Protein AF-A0A7S0BDN3-F1 (afdb_monomer_lite)

Secondary structure (DSSP, 8-state):
-HHHHHHHHHHHHHHHTT--SHHHHHHHHHHHHHHHHHHTT-SS-HHHHHHHHHHHHHHHHHHHHHHHHHHTT----SS--------S---HHHHHHHHHHHHHHHHHHHHTSHHHHHHHHHHHHHHHHHHHHHHHHHHHHHHHH--HHHHHHHHHHTTTSHHHHHHHHHHTT-PPP-

pLDDT: mean 76.54, std 13.29, range [42.75, 94.0]

Sequence (178 aa):
TVEVLEPQSHRFLDGLGRVETIDEVLRSHEGFLNACLQELLLTEREGLYRHLSKVLQTCLTFASSMHRFSHNFDPPRAAEEPPLVPSSAQSPAEGRLARVRQSTQAYLGLLSQRHYSKMISKFKVIFESQLQGFLRQIQQESTTRYDHFLSNLATRLDYNDYYSSVLANATAVAPPES

InterPro domains:
  IPR007259 Gamma-tubulin complex component protein [PTHR19302] (2-164)
  IPR040457 Gamma tubulin complex component, C-terminal [PF04130] (2-163)
  IPR042241 Gamma tubulin complex component, C-terminal domain superfamily [G3DSA:1.20.120.1900] (1-162)

Foldseek 3Di:
DCVQLVVLVVVLVVQVVPDDDPVSNVVSVVVSVVSSCVLVCNPPNVVLVVLVVQLVVLVVVVVVVVVVVVVVLPPPPDPDDDPDDDDDDDDPVRVVVVVVVVSVVVSVVSCPPPVNVVVVVVSVVSNLVSVLSSLVVLVVCCVVPVPVSSVVVSCVVCVPCPSVVVVVVVVVPDDPDD

Structure (mmCIF, N/CA/C/O backbone):
data_AF-A0A7S0BDN3-F1
#
_entry.id   AF-A0A7S0BDN3-F1
#
loop_
_atom_site.group_PDB
_atom_site.id
_atom_site.type_symbol
_atom_site.label_atom_id
_atom_site.label_alt_id
_atom_site.label_comp_id
_atom_site.label_asym_id
_atom_site.label_entity_id
_atom_site.label_seq_id
_atom_site.pdbx_PDB_ins_code
_atom_site.Cartn_x
_atom_site.Cartn_y
_atom_site.Cartn_z
_atom_site.occupancy
_atom_site.B_iso_or_equiv
_atom_site.auth_seq_id
_atom_site.auth_comp_id
_atom_site.auth_asym_id
_atom_site.auth_atom_id
_atom_site.pdbx_PDB_model_num
ATOM 1 N N . THR A 1 1 ? -10.703 -4.122 1.666 1.00 57.78 1 THR A N 1
ATOM 2 C CA . THR A 1 1 ? -12.083 -3.589 1.685 1.00 57.78 1 THR A CA 1
ATOM 3 C C . THR A 1 1 ? -13.069 -4.639 2.150 1.00 57.78 1 THR A C 1
ATOM 5 O O . THR A 1 1 ? -13.733 -4.368 3.136 1.00 57.78 1 THR A O 1
ATOM 8 N N . VAL A 1 2 ? -13.116 -5.832 1.541 1.00 62.66 2 VAL A N 1
ATOM 9 C CA . VAL A 1 2 ? -13.993 -6.943 1.984 1.00 62.66 2 VAL A CA 1
ATOM 10 C C . VAL A 1 2 ? -13.763 -7.313 3.458 1.00 62.66 2 VAL A C 1
ATOM 12 O O . VAL A 1 2 ? -14.700 -7.335 4.239 1.00 62.66 2 VAL A O 1
ATOM 15 N N . GLU A 1 3 ? -12.504 -7.443 3.880 1.00 69.69 3 GLU A N 1
ATOM 16 C CA . GLU A 1 3 ? -12.132 -7.849 5.252 1.00 69.69 3 GLU A CA 1
ATOM 17 C C . GLU A 1 3 ? -12.437 -6.835 6.361 1.00 69.69 3 GLU A C 1
ATOM 19 O O . GLU A 1 3 ? -12.276 -7.158 7.531 1.00 69.69 3 GLU A O 1
ATOM 24 N N . VAL A 1 4 ? -12.855 -5.620 6.003 1.00 70.81 4 VAL A N 1
ATOM 25 C CA . VAL A 1 4 ? -13.188 -4.556 6.964 1.00 70.81 4 VAL A CA 1
ATOM 26 C C . VAL A 1 4 ? -14.671 -4.219 6.866 1.00 70.81 4 VAL A C 1
ATOM 28 O O . VAL A 1 4 ? -15.382 -4.217 7.861 1.00 70.81 4 VAL A O 1
ATOM 31 N N . LEU A 1 5 ? -15.176 -3.991 5.653 1.00 76.25 5 LEU A N 1
ATOM 32 C CA . LEU A 1 5 ? -16.554 -3.545 5.455 1.00 76.25 5 LEU A CA 1
ATOM 33 C C . LEU A 1 5 ? -17.582 -4.634 5.770 1.00 76.25 5 LEU A C 1
ATOM 35 O O . LEU A 1 5 ? -18.615 -4.333 6.359 1.00 76.25 5 LEU A O 1
ATOM 39 N N . GLU A 1 6 ? -17.315 -5.886 5.399 1.00 82.56 6 GLU A N 1
ATOM 40 C CA . GLU A 1 6 ? -18.282 -6.976 5.569 1.00 82.56 6 GLU A CA 1
ATOM 41 C C . GLU A 1 6 ? -18.466 -7.364 7.051 1.00 82.56 6 GLU A C 1
ATOM 43 O O . GLU A 1 6 ? -19.609 -7.365 7.516 1.00 82.56 6 GLU A O 1
ATOM 48 N N . PRO A 1 7 ? -17.401 -7.549 7.864 1.00 82.12 7 PRO A N 1
ATOM 49 C CA . PRO A 1 7 ? -17.555 -7.805 9.298 1.00 82.12 7 PRO A CA 1
ATOM 50 C C . PRO A 1 7 ? -18.218 -6.650 10.055 1.00 82.12 7 PRO A C 1
ATOM 52 O O . PRO A 1 7 ? -19.053 -6.886 10.930 1.00 82.12 7 PRO A O 1
ATOM 55 N N . GLN A 1 8 ? -17.870 -5.401 9.722 1.00 82.38 8 GLN A N 1
ATOM 56 C CA . GLN A 1 8 ? -18.461 -4.230 10.373 1.00 82.38 8 GLN A CA 1
ATOM 57 C C . GLN A 1 8 ? -19.931 -4.052 9.980 1.00 82.38 8 GLN A C 1
ATOM 59 O O . GLN A 1 8 ? -20.758 -3.732 10.831 1.00 82.38 8 GLN A O 1
ATOM 64 N N . SER A 1 9 ? -20.287 -4.331 8.722 1.00 84.56 9 SER A N 1
ATOM 65 C CA . SER A 1 9 ? -21.677 -4.302 8.263 1.00 84.56 9 SER A CA 1
ATOM 66 C C . SER A 1 9 ? -22.520 -5.376 8.950 1.00 84.56 9 SER A C 1
ATOM 68 O O . SER A 1 9 ? -23.606 -5.067 9.434 1.00 84.56 9 SER A O 1
ATOM 70 N N . HIS A 1 10 ? -22.009 -6.605 9.075 1.00 87.44 10 HIS A N 1
ATOM 71 C CA . HIS A 1 10 ? -22.690 -7.670 9.814 1.00 87.44 10 HIS A CA 1
ATOM 72 C C . HIS A 1 10 ? -22.902 -7.295 11.287 1.00 87.44 10 HIS A C 1
ATOM 74 O O . HIS A 1 10 ? -24.010 -7.427 11.798 1.00 87.44 10 HIS A O 1
ATOM 80 N N . ARG A 1 11 ? -21.873 -6.757 11.958 1.00 86.38 11 ARG A N 1
ATOM 81 C CA . ARG A 1 11 ? -21.983 -6.269 13.344 1.00 86.38 11 ARG A CA 1
ATOM 82 C C . ARG A 1 11 ? -23.018 -5.159 13.500 1.00 86.38 11 ARG A C 1
ATOM 84 O O . ARG A 1 11 ? -23.757 -5.155 14.481 1.00 86.38 11 ARG A O 1
ATOM 91 N N . PHE A 1 12 ? -23.071 -4.232 12.549 1.00 90.06 12 PHE A N 1
ATOM 92 C CA . PHE A 1 12 ? -24.057 -3.158 12.540 1.00 90.06 12 PHE A CA 1
ATOM 93 C C . PHE A 1 12 ? -25.482 -3.698 12.370 1.00 90.06 12 PHE A C 1
ATOM 95 O O . PHE A 1 12 ? -26.359 -3.325 13.142 1.00 90.06 12 PHE A O 1
ATOM 102 N N . LEU A 1 13 ? -25.708 -4.615 11.422 1.00 88.50 13 LEU A N 1
ATOM 103 C CA . LEU A 1 13 ? -27.024 -5.215 11.171 1.00 88.50 13 LEU A CA 1
ATOM 104 C C . LEU A 1 13 ? -27.524 -6.053 12.359 1.00 88.50 13 LEU A C 1
ATOM 106 O O . LEU A 1 13 ? -28.678 -5.909 12.763 1.00 88.50 13 LEU A O 1
ATOM 110 N N . ASP A 1 14 ? -26.651 -6.859 12.970 1.00 89.00 14 ASP A N 1
ATOM 111 C CA . ASP A 1 14 ? -26.959 -7.603 14.201 1.00 89.00 14 ASP A CA 1
ATOM 112 C C . ASP A 1 14 ? -27.243 -6.669 15.384 1.00 89.00 14 ASP A C 1
ATOM 114 O O . ASP A 1 14 ? -28.078 -6.967 16.243 1.00 89.00 14 ASP A O 1
ATOM 118 N N . GLY A 1 15 ? -26.529 -5.543 15.448 1.00 84.75 15 GLY A N 1
ATOM 119 C CA . GLY A 1 15 ? -26.763 -4.483 16.419 1.00 84.75 15 GLY A CA 1
ATOM 120 C C . GLY A 1 15 ? -28.141 -3.863 16.234 1.00 84.75 15 GLY A C 1
ATOM 121 O O . GLY A 1 15 ? -28.885 -3.770 17.206 1.00 84.75 15 GLY A O 1
ATOM 122 N N . LEU A 1 16 ? -28.502 -3.533 14.987 1.00 88.06 16 LEU A N 1
ATOM 123 C CA . LEU A 1 16 ? -29.768 -2.904 14.607 1.00 88.06 16 LEU A CA 1
ATOM 124 C C . LEU A 1 16 ? -30.994 -3.738 14.998 1.00 88.06 16 LEU A C 1
ATOM 126 O O . LEU A 1 16 ? -32.020 -3.181 15.374 1.00 88.06 16 LEU A O 1
ATOM 130 N N . GLY A 1 17 ? -30.880 -5.068 14.943 1.00 85.94 17 GLY A N 1
ATOM 131 C CA . GLY A 1 17 ? -31.961 -5.984 15.317 1.00 85.94 17 GLY A CA 1
ATOM 132 C C . GLY A 1 17 ? -32.343 -5.958 16.803 1.00 85.94 17 GLY A C 1
ATOM 133 O O . GLY A 1 17 ? -33.359 -6.542 17.170 1.00 85.94 17 GLY A O 1
ATOM 134 N N . ARG A 1 18 ? -31.545 -5.308 17.661 1.00 86.00 18 ARG A N 1
ATOM 135 C CA . ARG A 1 18 ? -31.752 -5.229 19.120 1.00 86.00 18 ARG A CA 1
ATOM 136 C C . ARG A 1 18 ? -32.124 -3.833 19.619 1.00 86.00 18 ARG A C 1
ATOM 138 O O . ARG A 1 18 ? -32.218 -3.633 20.824 1.00 86.00 18 ARG A O 1
ATOM 145 N N . VAL A 1 19 ? -32.257 -2.870 18.715 1.00 91.81 19 VAL A N 1
ATOM 146 C CA . VAL A 1 19 ? -32.389 -1.456 19.061 1.00 91.81 19 VAL A CA 1
ATOM 147 C C . VAL A 1 19 ? -33.853 -1.074 19.219 1.00 91.81 19 VAL A C 1
ATOM 149 O O . VAL A 1 19 ? -34.666 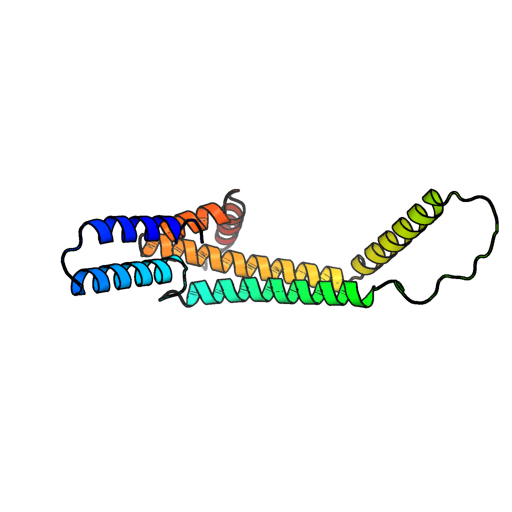-1.412 18.361 1.00 91.81 19 VAL A O 1
ATOM 152 N N . GLU A 1 20 ? -34.190 -0.336 20.276 1.00 89.69 20 GLU A N 1
ATOM 153 C CA . GLU A 1 20 ? -35.580 0.041 20.570 1.00 89.69 20 GLU A CA 1
ATOM 154 C C . GLU A 1 20 ? -35.855 1.530 20.314 1.00 89.69 20 GLU A C 1
ATOM 156 O O . GLU A 1 20 ? -37.010 1.936 20.172 1.00 89.69 20 GLU A O 1
ATOM 161 N N . THR A 1 21 ? -34.805 2.357 20.206 1.00 93.00 21 THR A N 1
ATOM 162 C CA . THR A 1 21 ? -34.933 3.814 20.041 1.00 93.00 21 THR A CA 1
ATOM 163 C C . THR A 1 21 ? -34.122 4.377 18.872 1.00 93.00 21 THR A C 1
ATOM 165 O O . THR A 1 21 ? -33.082 3.849 18.480 1.00 93.00 21 THR A O 1
ATOM 168 N N . ILE A 1 22 ? -34.571 5.512 18.326 1.00 90.19 22 ILE A N 1
ATOM 169 C CA . ILE A 1 22 ? -33.877 6.212 17.229 1.00 90.19 22 ILE A CA 1
ATOM 170 C C . ILE A 1 22 ? -32.478 6.674 17.660 1.00 90.19 22 ILE A C 1
ATOM 172 O O . ILE A 1 22 ? -31.532 6.566 16.882 1.00 90.19 22 ILE A O 1
ATOM 176 N N . ASP A 1 23 ? -32.316 7.138 18.901 1.00 91.75 23 ASP A N 1
ATOM 177 C CA . ASP A 1 23 ? -31.016 7.596 19.400 1.00 91.75 23 ASP A CA 1
ATOM 178 C C . ASP A 1 23 ? -29.984 6.463 19.447 1.00 91.75 23 ASP A C 1
ATOM 180 O O . ASP A 1 23 ? -28.803 6.669 19.172 1.00 91.75 23 ASP A O 1
ATOM 184 N N . GLU A 1 24 ? -30.411 5.246 19.775 1.00 89.69 24 GLU A N 1
ATOM 185 C CA . GLU A 1 24 ? -29.542 4.073 19.733 1.00 89.69 24 GLU A CA 1
ATOM 186 C C . GLU A 1 24 ? -29.193 3.660 18.297 1.00 89.69 24 GLU A C 1
ATOM 188 O O . GLU A 1 24 ? -28.057 3.254 18.049 1.00 89.69 24 GLU A O 1
ATOM 193 N N . VAL A 1 25 ? -30.118 3.816 17.340 1.00 90.50 25 VAL A N 1
ATOM 194 C CA . VAL A 1 25 ? -29.835 3.586 15.911 1.00 90.50 25 VAL A CA 1
ATOM 195 C C . VAL A 1 25 ? -28.760 4.557 15.430 1.00 90.50 25 VAL A C 1
ATOM 197 O O . VAL A 1 25 ? -27.792 4.138 14.795 1.00 90.50 25 VAL A O 1
ATOM 200 N N . LEU A 1 26 ? -28.888 5.841 15.779 1.00 91.31 26 LEU A N 1
ATOM 201 C CA . LEU A 1 26 ? -27.901 6.866 15.435 1.00 91.31 26 LEU A CA 1
ATOM 202 C C . LEU A 1 26 ? -26.529 6.554 16.045 1.00 91.31 26 LEU A C 1
ATOM 204 O O . LEU A 1 26 ? -25.529 6.610 15.331 1.00 91.31 26 LEU A O 1
ATOM 208 N N . ARG A 1 27 ? -26.478 6.130 17.317 1.00 90.19 27 ARG A N 1
ATOM 209 C CA . ARG A 1 27 ? -25.227 5.700 17.970 1.00 90.19 27 ARG A CA 1
ATOM 210 C C . ARG A 1 27 ? -24.602 4.475 17.305 1.00 90.19 27 ARG A C 1
ATOM 212 O O . ARG A 1 27 ? -23.389 4.430 17.119 1.00 90.19 27 ARG A O 1
ATOM 219 N N . SER A 1 28 ? -25.411 3.480 16.943 1.00 88.38 28 SER A N 1
ATOM 220 C CA . SER A 1 28 ? -24.932 2.271 16.264 1.00 88.38 28 SER A CA 1
ATOM 221 C C . SER A 1 28 ? -24.346 2.601 14.888 1.00 88.38 28 SER A C 1
ATOM 223 O O . SER A 1 28 ? -23.275 2.112 14.525 1.00 88.38 28 SER A O 1
ATOM 225 N N . HIS A 1 29 ? -25.003 3.499 14.153 1.00 90.62 29 HIS A N 1
ATOM 226 C CA . HIS A 1 29 ? -24.546 3.970 12.852 1.00 90.62 29 HIS A CA 1
ATOM 227 C C . HIS A 1 29 ? -23.253 4.795 12.950 1.00 90.62 29 HIS A C 1
ATOM 229 O O . HIS A 1 29 ? -22.324 4.578 12.173 1.00 90.62 29 HIS A O 1
ATOM 235 N N . GLU A 1 30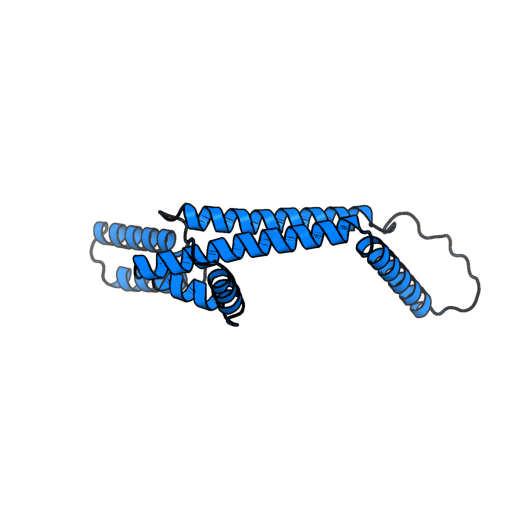 ? -23.155 5.702 13.924 1.00 90.19 30 GLU A N 1
ATOM 236 C CA . GLU A 1 30 ? -21.933 6.468 14.190 1.00 90.19 30 GLU A CA 1
ATOM 237 C C . GLU A 1 30 ? -20.757 5.545 14.545 1.00 90.19 30 GLU A C 1
ATOM 239 O O . GLU A 1 30 ? -19.668 5.683 13.983 1.00 90.19 30 GLU A O 1
ATOM 244 N N . GLY A 1 31 ? -20.993 4.539 15.395 1.00 87.44 31 GLY A N 1
ATOM 245 C CA . GLY A 1 31 ? -19.994 3.528 15.742 1.00 87.44 31 GLY A CA 1
ATOM 246 C C . GLY A 1 31 ? -19.516 2.715 14.536 1.00 87.44 31 GLY A C 1
ATOM 247 O O . GLY A 1 31 ? -18.311 2.525 14.365 1.00 87.44 31 GLY A O 1
ATOM 248 N N . PHE A 1 32 ? -20.435 2.287 13.665 1.00 87.94 32 PHE A N 1
ATOM 249 C CA . PHE A 1 32 ? -20.108 1.585 12.421 1.00 87.94 32 PHE A CA 1
ATOM 250 C C . PHE A 1 32 ? -19.223 2.429 11.495 1.00 87.94 32 PHE A C 1
ATOM 252 O O . PHE A 1 32 ? -18.192 1.949 11.015 1.00 87.94 32 PHE A O 1
ATOM 259 N N . LEU A 1 33 ? -19.600 3.689 11.260 1.00 87.31 33 LEU A N 1
ATOM 260 C CA . LEU A 1 33 ? -18.831 4.589 10.402 1.00 87.31 33 LEU A CA 1
ATOM 261 C C . LEU A 1 33 ? -17.443 4.865 10.981 1.00 87.31 33 LEU A C 1
ATOM 263 O O . LEU A 1 33 ? -16.460 4.800 10.243 1.00 87.31 33 LEU A O 1
ATOM 267 N N . ASN A 1 34 ? -17.346 5.117 12.288 1.00 84.12 34 ASN A N 1
ATOM 268 C CA . ASN A 1 34 ? -16.064 5.360 12.941 1.00 84.12 34 ASN A CA 1
ATOM 269 C C . ASN A 1 34 ? -15.141 4.134 12.847 1.00 84.12 34 ASN A C 1
ATOM 271 O O . ASN A 1 34 ? -13.977 4.271 12.472 1.00 84.12 34 ASN A O 1
ATOM 275 N N . ALA A 1 35 ? -15.670 2.929 13.088 1.00 82.12 35 ALA A N 1
ATOM 276 C CA . ALA A 1 35 ? -14.915 1.684 12.943 1.00 82.12 35 ALA A CA 1
ATOM 277 C C . ALA A 1 35 ? -14.431 1.470 11.499 1.00 82.12 35 ALA A C 1
ATOM 279 O O . ALA A 1 35 ? -13.258 1.175 11.274 1.00 82.12 35 ALA A O 1
ATOM 280 N N . CYS A 1 36 ? -15.298 1.693 10.504 1.00 81.50 36 CYS A N 1
ATOM 281 C CA . CYS A 1 36 ? -14.916 1.585 9.096 1.00 81.50 36 CYS A CA 1
ATOM 282 C C . CYS A 1 36 ? -13.811 2.576 8.722 1.00 81.50 36 CYS A C 1
ATOM 284 O O . CYS A 1 36 ? -12.865 2.213 8.027 1.00 81.50 36 CYS A O 1
ATOM 286 N N . LEU A 1 37 ? -13.913 3.827 9.170 1.00 78.81 37 LEU A N 1
ATOM 287 C CA . LEU A 1 37 ? -12.925 4.855 8.859 1.00 78.81 37 LEU A CA 1
ATOM 288 C C . LEU A 1 37 ? -11.568 4.571 9.532 1.00 78.81 37 LEU A C 1
ATOM 290 O O . LEU A 1 37 ? -10.524 4.716 8.888 1.00 78.81 37 LEU A O 1
ATOM 294 N N . GLN A 1 38 ? -11.573 4.086 10.778 1.00 77.06 38 GLN A N 1
ATOM 295 C CA . GLN A 1 38 ? -10.358 3.690 11.495 1.00 77.06 38 GLN A CA 1
ATOM 296 C C . GLN A 1 38 ? -9.672 2.468 10.859 1.00 77.06 38 GLN A C 1
ATOM 298 O O . GLN A 1 38 ? -8.459 2.495 10.628 1.00 77.06 38 GLN A O 1
ATOM 303 N N . GLU A 1 39 ? -10.428 1.416 10.537 1.00 75.62 39 GLU A N 1
ATOM 304 C CA . GLU A 1 39 ? -9.895 0.155 9.996 1.00 75.62 39 GLU A CA 1
ATOM 305 C C . GLU A 1 39 ? -9.522 0.244 8.502 1.00 75.62 39 GLU A C 1
ATOM 307 O O . GLU A 1 39 ? -8.677 -0.515 8.025 1.00 75.62 39 GLU A O 1
ATOM 312 N N . LEU A 1 40 ? -10.076 1.207 7.753 1.00 73.50 40 LEU A N 1
ATOM 313 C CA . LEU A 1 40 ? -9.656 1.521 6.377 1.00 73.50 40 LEU A CA 1
ATOM 314 C C . LEU A 1 40 ? -8.423 2.435 6.299 1.00 73.50 40 LEU A C 1
ATOM 316 O O . LEU A 1 40 ? -8.039 2.829 5.197 1.00 73.50 40 LEU A O 1
ATOM 320 N N . LEU A 1 41 ? -7.782 2.749 7.433 1.00 68.88 41 LEU A N 1
ATOM 321 C CA . LEU A 1 41 ? -6.633 3.662 7.524 1.00 68.88 41 LEU A CA 1
ATOM 322 C C . LEU A 1 41 ? -6.963 5.119 7.140 1.00 68.88 41 LEU A C 1
ATOM 324 O O . LEU A 1 41 ? -6.062 5.872 6.767 1.00 68.88 41 LEU A O 1
ATOM 328 N N . LEU A 1 42 ? -8.237 5.524 7.204 1.00 65.06 42 LEU A N 1
ATOM 329 C CA . LEU A 1 42 ? -8.702 6.842 6.748 1.00 65.06 42 LEU A CA 1
ATOM 330 C C . LEU A 1 42 ? -8.744 7.900 7.863 1.00 65.06 42 LEU A C 1
ATOM 332 O O . LEU A 1 42 ? -8.903 9.081 7.560 1.00 65.06 42 LEU A O 1
ATOM 336 N N . THR A 1 43 ? -8.576 7.519 9.132 1.00 63.03 43 THR A N 1
ATOM 337 C CA . THR A 1 43 ? -8.600 8.448 10.282 1.00 63.03 43 THR A CA 1
ATOM 338 C C . THR A 1 43 ? -7.433 8.200 11.231 1.00 63.03 43 THR A C 1
ATOM 340 O O . THR A 1 43 ? -6.998 7.064 11.401 1.00 63.03 43 THR A O 1
ATOM 343 N N . GLU A 1 44 ? -6.912 9.274 11.837 1.00 63.00 44 GLU A N 1
ATOM 344 C CA . GLU A 1 44 ? -5.893 9.271 12.911 1.00 63.00 44 GLU A CA 1
ATOM 345 C C . GLU A 1 44 ? -4.538 8.607 12.587 1.00 63.00 44 GLU A C 1
ATOM 347 O O . GLU A 1 44 ? -3.677 8.480 13.460 1.00 63.00 44 GLU A O 1
ATOM 352 N N . ARG A 1 45 ? -4.311 8.216 11.327 1.00 71.69 45 ARG A N 1
ATOM 353 C CA . ARG A 1 45 ? -3.099 7.519 10.862 1.00 71.69 45 ARG A CA 1
ATOM 354 C C . ARG A 1 45 ? -2.471 8.213 9.660 1.00 71.69 45 ARG A C 1
ATOM 356 O O . ARG A 1 45 ? -2.125 7.590 8.655 1.00 71.69 45 ARG A O 1
ATOM 363 N N . GLU A 1 46 ? -2.302 9.530 9.771 1.00 73.44 46 GLU A N 1
ATOM 364 C CA . GLU A 1 46 ? -1.731 10.368 8.709 1.00 73.44 46 GLU A CA 1
ATOM 365 C C . GLU A 1 46 ? -0.378 9.849 8.210 1.00 73.44 46 GLU A C 1
ATOM 367 O O . GLU A 1 46 ? -0.070 9.953 7.024 1.00 73.44 46 GLU A O 1
ATOM 372 N N . GLY A 1 47 ? 0.432 9.269 9.101 1.00 78.50 47 GLY A N 1
ATOM 373 C CA . GLY A 1 47 ? 1.719 8.690 8.735 1.00 78.50 47 GLY A CA 1
ATOM 374 C C . GLY A 1 47 ? 1.583 7.478 7.805 1.00 78.50 47 GLY A C 1
ATOM 375 O O . GLY A 1 47 ? 2.246 7.448 6.767 1.00 78.50 47 GLY A O 1
ATOM 376 N N . LEU A 1 48 ? 0.692 6.527 8.113 1.00 79.88 48 LEU A N 1
ATOM 377 C CA . LEU A 1 48 ? 0.449 5.358 7.261 1.00 79.88 48 LEU A CA 1
ATOM 378 C C . LEU A 1 48 ? -0.149 5.766 5.919 1.00 79.88 48 LEU A C 1
ATOM 380 O O . LEU A 1 48 ? 0.341 5.336 4.874 1.00 79.88 48 LEU A O 1
ATOM 384 N N . TYR A 1 49 ? -1.145 6.653 5.936 1.00 81.50 49 TYR A N 1
ATOM 385 C CA . TYR A 1 49 ? -1.747 7.167 4.710 1.00 81.50 49 TYR A CA 1
ATOM 386 C C . TYR A 1 49 ? -0.720 7.903 3.838 1.00 81.50 49 TYR A C 1
ATOM 388 O O . TYR A 1 49 ? -0.671 7.709 2.623 1.00 81.50 49 TYR A O 1
ATOM 396 N N . ARG A 1 50 ? 0.172 8.700 4.442 1.00 83.50 50 ARG A N 1
ATOM 397 C CA . ARG A 1 50 ? 1.251 9.397 3.727 1.00 83.50 50 ARG A CA 1
ATOM 398 C C . ARG A 1 50 ? 2.225 8.420 3.066 1.00 83.50 50 ARG A C 1
ATOM 400 O O . ARG A 1 50 ? 2.631 8.663 1.931 1.00 83.50 50 ARG A O 1
ATOM 407 N N . HIS A 1 51 ? 2.605 7.332 3.735 1.00 84.12 51 HIS A N 1
ATOM 408 C CA . HIS A 1 51 ? 3.454 6.299 3.132 1.00 84.12 51 HIS A CA 1
ATOM 409 C C . HIS A 1 51 ? 2.737 5.565 1.996 1.00 84.12 51 HIS A C 1
ATOM 411 O O . HIS A 1 51 ? 3.293 5.457 0.903 1.00 84.12 51 HIS A O 1
ATOM 417 N N . LEU A 1 52 ? 1.483 5.155 2.207 1.00 85.81 52 LEU A N 1
ATOM 418 C CA . LEU A 1 52 ? 0.658 4.534 1.171 1.00 85.81 52 LEU A CA 1
ATOM 419 C C . LEU A 1 52 ? 0.517 5.446 -0.059 1.00 85.81 52 LEU A C 1
ATOM 421 O O . LEU A 1 52 ? 0.728 5.005 -1.186 1.00 85.81 52 LEU A O 1
ATOM 425 N N . SER A 1 53 ? 0.249 6.736 0.148 1.00 88.69 53 SER A N 1
ATOM 426 C CA . SER A 1 53 ? 0.151 7.727 -0.926 1.00 88.69 53 SER A CA 1
ATOM 427 C C . SER A 1 53 ? 1.455 7.843 -1.721 1.00 88.69 53 SER A C 1
ATOM 429 O O . SER A 1 53 ? 1.419 7.847 -2.950 1.00 88.69 53 SER A O 1
ATOM 431 N N . LYS A 1 54 ? 2.622 7.849 -1.060 1.00 89.75 54 LYS A N 1
ATOM 432 C CA . LYS A 1 54 ? 3.928 7.855 -1.746 1.00 89.75 54 LYS A CA 1
ATOM 433 C C . LYS A 1 54 ? 4.164 6.590 -2.572 1.00 89.75 54 LYS A C 1
ATOM 435 O O . LYS A 1 54 ? 4.696 6.685 -3.681 1.00 89.75 54 LYS A O 1
ATOM 440 N N . VAL A 1 55 ? 3.766 5.421 -2.065 1.00 89.81 55 VAL A N 1
ATOM 441 C CA . VAL A 1 55 ? 3.841 4.152 -2.809 1.00 89.81 55 VAL A CA 1
ATOM 442 C C . VAL A 1 55 ? 2.959 4.226 -4.057 1.00 89.81 55 VAL A C 1
ATOM 444 O O . VAL A 1 55 ? 3.455 4.029 -5.167 1.00 89.81 55 VAL A O 1
ATOM 447 N N . LEU A 1 56 ? 1.690 4.615 -3.904 1.00 91.44 56 LEU A N 1
ATOM 448 C CA . LEU A 1 56 ? 0.743 4.757 -5.016 1.00 91.44 56 LEU A CA 1
ATOM 449 C C . LEU A 1 56 ? 1.209 5.795 -6.044 1.00 91.44 56 LEU A C 1
ATOM 451 O O . LEU A 1 56 ? 1.161 5.539 -7.247 1.00 91.44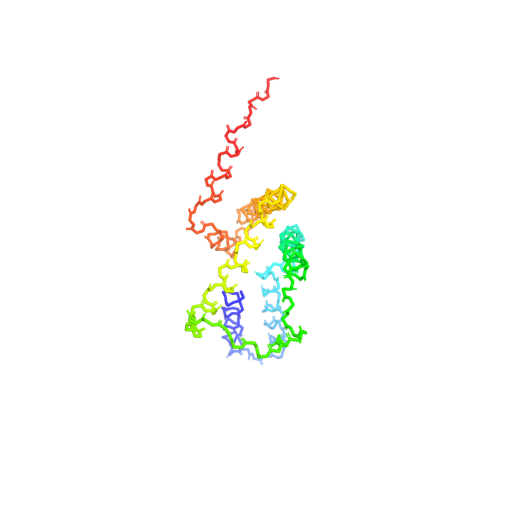 56 LEU A O 1
ATOM 455 N N . GLN A 1 57 ? 1.733 6.934 -5.590 1.00 93.62 57 GLN A N 1
ATOM 456 C CA . GLN A 1 57 ? 2.287 7.965 -6.464 1.00 93.62 57 GLN A CA 1
ATOM 457 C C . GLN A 1 57 ? 3.497 7.444 -7.248 1.00 93.62 57 GLN A C 1
ATOM 459 O O . GLN A 1 57 ? 3.647 7.748 -8.433 1.00 93.62 57 GLN A O 1
ATOM 464 N N . THR A 1 58 ? 4.350 6.633 -6.617 1.00 92.44 58 THR A N 1
ATOM 465 C CA . THR A 1 58 ? 5.490 5.985 -7.281 1.00 92.44 58 THR A CA 1
ATOM 466 C C . THR A 1 58 ? 5.005 5.028 -8.371 1.00 92.44 58 THR A C 1
ATOM 468 O O . THR A 1 58 ? 5.495 5.106 -9.498 1.00 92.44 58 THR A O 1
ATOM 471 N N . CYS A 1 59 ? 3.993 4.201 -8.085 1.00 94.00 59 CYS A N 1
ATOM 472 C CA . CYS A 1 59 ? 3.360 3.321 -9.070 1.00 94.00 59 CYS A CA 1
ATOM 473 C C . CYS A 1 59 ? 2.748 4.107 -10.238 1.00 94.00 59 CYS A C 1
ATOM 475 O O . CYS A 1 59 ? 2.989 3.769 -11.395 1.00 94.00 59 CYS A O 1
ATOM 477 N N . LEU A 1 60 ? 2.010 5.184 -9.958 1.00 94.00 60 LEU A N 1
ATOM 478 C CA . LEU A 1 60 ? 1.373 6.011 -10.985 1.00 94.00 60 LEU A CA 1
ATOM 479 C C . LEU A 1 60 ? 2.402 6.708 -11.883 1.00 94.00 60 LEU A C 1
ATOM 481 O O . LEU A 1 60 ? 2.261 6.740 -13.108 1.00 94.00 60 LEU A O 1
ATOM 485 N N . THR A 1 61 ? 3.462 7.245 -11.282 1.00 92.06 61 THR A N 1
ATOM 486 C CA . THR A 1 61 ? 4.541 7.921 -12.014 1.00 92.06 61 THR A CA 1
ATOM 487 C C . THR A 1 61 ? 5.316 6.922 -12.874 1.00 92.06 61 THR A C 1
ATOM 489 O O . THR A 1 61 ? 5.645 7.216 -14.027 1.00 92.06 61 THR A O 1
ATOM 492 N N . PHE A 1 62 ? 5.563 5.717 -12.352 1.00 92.19 62 PHE A N 1
ATOM 493 C CA . PHE A 1 62 ? 6.154 4.618 -13.111 1.00 92.19 62 PHE A CA 1
ATOM 494 C C . PHE A 1 62 ? 5.267 4.210 -14.295 1.00 92.19 62 PHE A C 1
ATOM 496 O O . PHE A 1 62 ? 5.738 4.196 -15.431 1.00 92.19 62 PHE A O 1
ATOM 503 N N . ALA A 1 63 ? 3.974 3.969 -14.060 1.00 91.19 63 ALA A N 1
ATOM 504 C CA . ALA A 1 63 ? 3.018 3.597 -15.100 1.00 91.19 63 ALA A CA 1
ATOM 505 C C . ALA A 1 63 ? 2.922 4.669 -16.193 1.00 91.19 63 ALA A C 1
ATOM 507 O O . ALA A 1 63 ? 2.978 4.350 -17.376 1.00 91.19 63 ALA A O 1
ATOM 508 N N . SER A 1 64 ? 2.886 5.948 -15.814 1.00 89.38 64 SER A N 1
ATOM 509 C CA . SER A 1 64 ? 2.887 7.072 -16.758 1.00 89.38 64 SER A CA 1
ATOM 510 C C . SER A 1 64 ? 4.173 7.127 -17.590 1.00 89.38 64 SER A C 1
ATOM 512 O O . SER A 1 64 ? 4.133 7.377 -18.795 1.00 89.38 64 SER A O 1
ATOM 514 N N . SER A 1 65 ? 5.325 6.857 -16.969 1.00 86.81 65 SER A N 1
ATOM 515 C CA . SER A 1 65 ? 6.618 6.796 -17.664 1.00 86.81 65 SER A CA 1
ATOM 516 C C . SER A 1 65 ? 6.663 5.638 -18.665 1.00 86.81 65 SER A C 1
ATOM 518 O O . SER A 1 65 ? 7.169 5.802 -19.775 1.00 86.81 65 SER A O 1
ATOM 520 N N . MET A 1 66 ? 6.079 4.491 -18.311 1.00 85.06 66 MET A N 1
ATOM 521 C CA . MET A 1 66 ? 5.952 3.329 -19.195 1.00 85.06 66 MET A CA 1
ATOM 522 C C . MET A 1 66 ? 4.905 3.524 -20.294 1.00 85.06 66 MET A C 1
ATOM 524 O O . MET A 1 66 ? 5.110 3.083 -21.422 1.00 85.06 66 MET A O 1
ATOM 528 N N . HIS A 1 67 ? 3.827 4.255 -20.022 1.00 83.31 67 HIS A N 1
ATOM 529 C CA . HIS A 1 67 ? 2.846 4.615 -21.038 1.00 83.31 67 HIS A CA 1
ATOM 530 C C . HIS A 1 67 ? 3.446 5.569 -22.074 1.00 83.31 67 HIS A C 1
ATOM 532 O O . HIS A 1 67 ? 3.293 5.348 -23.268 1.00 83.31 67 HIS A O 1
ATOM 538 N N . ARG A 1 68 ? 4.200 6.593 -21.648 1.00 80.25 68 ARG A N 1
ATOM 539 C CA . ARG A 1 68 ? 4.934 7.483 -22.570 1.00 80.25 68 ARG A CA 1
ATOM 540 C C . ARG A 1 68 ? 5.962 6.720 -23.402 1.00 80.25 68 ARG A C 1
ATOM 542 O O . ARG A 1 68 ? 6.089 6.983 -24.590 1.00 80.25 68 ARG A O 1
ATOM 549 N N . PHE A 1 69 ? 6.653 5.759 -22.795 1.00 76.12 69 PHE A N 1
ATOM 550 C CA . PHE A 1 69 ? 7.537 4.841 -23.511 1.00 76.12 69 PHE A CA 1
ATOM 551 C C . PHE A 1 69 ? 6.788 4.053 -24.594 1.00 76.12 69 PHE A C 1
ATOM 553 O O . PHE A 1 69 ? 7.238 4.011 -25.735 1.00 76.12 69 PHE A O 1
ATOM 560 N N . SER A 1 70 ? 5.623 3.490 -24.259 1.00 73.06 70 SER A N 1
ATOM 561 C CA . SER A 1 70 ? 4.801 2.724 -25.201 1.00 73.06 70 SER A CA 1
ATOM 562 C C . SER A 1 70 ? 4.161 3.594 -26.290 1.00 73.06 70 SER A C 1
ATOM 564 O O . SER A 1 70 ? 4.061 3.154 -27.427 1.00 73.06 70 SER A O 1
ATOM 566 N N . HIS A 1 71 ? 3.744 4.820 -25.965 1.00 68.62 71 HIS A N 1
ATOM 567 C CA . HIS A 1 71 ? 3.117 5.760 -26.900 1.00 68.62 71 HIS A CA 1
ATOM 568 C C . HIS A 1 71 ? 4.131 6.359 -27.881 1.00 68.62 71 HIS A C 1
ATOM 570 O O . HIS A 1 71 ? 3.846 6.496 -29.064 1.00 68.62 71 HIS A O 1
ATOM 576 N N . ASN A 1 72 ? 5.352 6.662 -27.428 1.00 64.75 72 ASN A N 1
ATOM 577 C CA . ASN A 1 72 ? 6.456 7.038 -28.321 1.00 64.75 72 ASN A CA 1
ATOM 578 C C . ASN A 1 72 ? 6.865 5.898 -29.271 1.00 64.75 72 ASN A C 1
ATOM 580 O O . ASN A 1 72 ? 7.662 6.114 -30.181 1.00 64.75 72 ASN A O 1
ATOM 584 N N . PHE A 1 73 ? 6.364 4.690 -29.019 1.00 63.53 73 PHE A N 1
ATOM 585 C CA . PHE A 1 73 ? 6.606 3.506 -29.816 1.00 63.53 73 PHE A CA 1
ATOM 586 C C . PHE A 1 73 ? 5.402 3.114 -30.668 1.00 63.53 73 PHE A C 1
ATOM 588 O O . PHE A 1 73 ? 5.532 2.086 -31.310 1.00 63.53 73 PHE A O 1
ATOM 595 N N . ASP A 1 74 ? 4.284 3.864 -30.711 1.00 55.34 74 ASP A N 1
ATOM 596 C CA . ASP A 1 74 ? 3.120 3.472 -31.521 1.00 55.34 74 ASP A CA 1
ATOM 597 C C . ASP A 1 74 ? 3.590 3.188 -32.963 1.00 55.34 74 ASP A C 1
ATOM 599 O O . ASP A 1 74 ? 3.899 4.119 -33.716 1.00 55.34 74 ASP A O 1
ATOM 603 N N . PRO A 1 75 ? 3.793 1.906 -33.333 1.00 52.31 75 PRO A N 1
ATOM 604 C CA . PRO A 1 75 ? 4.288 1.581 -34.653 1.00 52.31 75 PRO A CA 1
ATOM 605 C C . PRO A 1 75 ? 3.112 1.915 -35.545 1.00 52.31 75 PRO A C 1
ATOM 607 O O . PRO A 1 75 ? 2.033 1.451 -35.192 1.00 52.31 75 PRO A O 1
ATOM 610 N N . PRO A 1 76 ? 3.266 2.687 -36.635 1.00 46.16 76 PRO A N 1
ATOM 611 C CA . PRO A 1 76 ? 2.153 3.250 -37.397 1.00 46.16 76 PRO A CA 1
ATOM 612 C C . PRO A 1 76 ? 1.040 2.211 -37.569 1.00 46.16 76 PRO A C 1
ATOM 614 O O . PRO A 1 76 ? 1.109 1.309 -38.401 1.00 46.16 76 PRO A O 1
ATOM 617 N N . ARG A 1 77 ? 0.043 2.288 -36.686 1.00 53.91 77 ARG A N 1
ATOM 618 C CA . ARG A 1 77 ? -1.038 1.314 -36.536 1.00 53.91 77 ARG A CA 1
ATOM 619 C C . ARG A 1 77 ? -2.332 2.026 -36.884 1.00 53.91 77 ARG A C 1
ATOM 621 O O . ARG A 1 77 ? -3.286 1.964 -36.129 1.00 53.91 77 ARG A O 1
ATOM 628 N N . ALA A 1 78 ? -2.340 2.737 -38.013 1.00 48.50 78 ALA A N 1
ATOM 629 C CA . ALA A 1 78 ? -3.563 3.251 -38.644 1.00 48.50 78 ALA A CA 1
ATOM 630 C C . ALA A 1 78 ? -3.331 4.044 -39.941 1.00 48.50 78 ALA A C 1
ATOM 632 O O . ALA A 1 78 ? -4.307 4.310 -40.633 1.00 48.50 78 ALA A O 1
ATOM 633 N N . ALA A 1 79 ? -2.106 4.453 -40.286 1.00 47.97 79 ALA A N 1
ATOM 634 C CA . ALA A 1 79 ? -1.869 5.215 -41.511 1.00 47.97 79 ALA A CA 1
ATOM 635 C C . ALA A 1 79 ? -1.267 4.317 -42.601 1.00 47.97 79 ALA A C 1
ATOM 637 O O . ALA A 1 79 ? -0.091 3.969 -42.547 1.00 47.97 79 ALA A O 1
ATOM 638 N N . GLU A 1 80 ? -2.132 3.984 -43.559 1.00 45.00 80 GLU A N 1
ATOM 639 C CA . GLU A 1 80 ? -1.875 3.407 -44.883 1.00 45.00 80 GLU A CA 1
ATOM 640 C C . GLU A 1 80 ? -1.579 1.899 -44.948 1.00 45.00 80 GLU A C 1
ATOM 642 O O . GLU A 1 80 ? -0.489 1.404 -44.661 1.00 45.00 80 GLU A O 1
ATOM 647 N N . GLU A 1 81 ? -2.586 1.153 -45.422 1.00 44.38 81 GLU A N 1
ATOM 648 C CA . GLU A 1 81 ? -2.350 -0.059 -46.204 1.00 44.38 81 GLU A CA 1
ATOM 649 C C . GLU A 1 81 ? -1.265 0.235 -47.256 1.00 44.38 81 GLU A C 1
ATOM 651 O O . GLU A 1 81 ? -1.460 1.122 -48.091 1.00 44.38 81 GLU A O 1
ATOM 656 N N . PRO A 1 82 ? -0.130 -0.487 -47.275 1.00 47.09 82 PRO A N 1
ATOM 657 C CA . PRO A 1 82 ? 0.737 -0.461 -48.440 1.00 47.09 82 PRO A CA 1
ATOM 658 C C . PRO A 1 82 ? -0.085 -0.988 -49.623 1.00 47.09 82 PRO A C 1
ATOM 660 O O . PR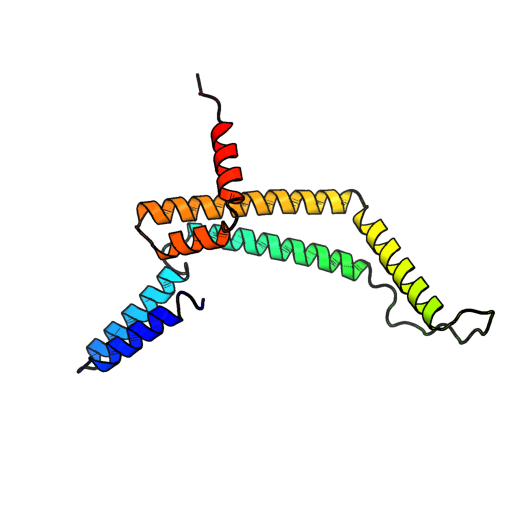O A 1 82 ? -0.785 -1.994 -49.449 1.00 47.09 82 PRO A O 1
ATOM 663 N N . PRO A 1 83 ? -0.018 -0.359 -50.810 1.00 44.44 83 PRO A N 1
ATOM 664 C CA . PRO A 1 83 ? -0.745 -0.842 -51.973 1.00 44.44 83 PRO A CA 1
ATOM 665 C C . PRO A 1 83 ? -0.389 -2.310 -52.199 1.00 44.44 83 PRO A C 1
ATOM 667 O O . PRO A 1 83 ? 0.766 -2.701 -52.044 1.00 44.44 83 PRO A O 1
ATOM 670 N N . LEU A 1 84 ? -1.402 -3.115 -52.516 1.00 49.06 84 LEU A N 1
ATOM 671 C CA . LEU A 1 84 ? -1.316 -4.536 -52.844 1.00 49.06 84 LEU A CA 1
ATOM 672 C C . LEU A 1 84 ? -0.186 -4.785 -53.860 1.00 49.06 84 LEU A C 1
ATOM 674 O O . LEU A 1 84 ? -0.420 -4.725 -55.064 1.00 49.06 84 LEU A O 1
ATOM 678 N N . VAL A 1 85 ? 1.041 -5.054 -53.405 1.00 54.47 85 VAL A N 1
ATOM 679 C CA . VAL A 1 85 ? 2.125 -5.512 -54.282 1.00 54.47 85 VAL A CA 1
ATOM 680 C C . VAL A 1 85 ? 2.180 -7.035 -54.182 1.00 54.47 85 VAL A C 1
ATOM 682 O O . VAL A 1 85 ? 2.574 -7.563 -53.139 1.00 54.47 85 VAL A O 1
ATOM 685 N N . PRO A 1 86 ? 1.773 -7.774 -55.227 1.00 52.97 86 PRO A N 1
ATOM 686 C CA . PRO A 1 86 ? 1.910 -9.216 -55.244 1.00 52.97 86 PRO A CA 1
ATOM 687 C C . PRO A 1 86 ? 3.355 -9.550 -55.619 1.00 52.97 86 PRO A C 1
ATOM 689 O O . PRO A 1 86 ? 3.737 -9.431 -56.780 1.00 52.97 86 PRO A O 1
ATOM 692 N N . SER A 1 87 ? 4.183 -9.972 -54.660 1.00 51.19 87 SER A N 1
ATOM 693 C CA . SER A 1 87 ? 5.428 -10.661 -55.011 1.00 51.19 87 SER A CA 1
ATOM 694 C C . SER A 1 87 ? 5.861 -11.694 -53.971 1.00 51.19 87 SER A C 1
ATOM 696 O O . SER A 1 87 ? 6.060 -11.393 -52.798 1.00 51.19 87 SER A O 1
ATOM 698 N N . SER A 1 88 ? 6.009 -12.917 -54.486 1.00 52.41 88 SER A N 1
ATOM 699 C CA . SER A 1 88 ? 6.729 -14.085 -53.968 1.00 52.41 88 SER A CA 1
ATOM 700 C C . SER A 1 88 ? 6.394 -14.608 -52.559 1.00 52.41 88 SER A C 1
ATOM 702 O O . SER A 1 88 ? 6.930 -14.155 -51.555 1.00 52.41 88 SER A O 1
ATOM 704 N N . ALA A 1 89 ? 5.608 -15.691 -52.544 1.00 52.62 89 ALA A N 1
ATOM 705 C CA . ALA A 1 89 ? 5.793 -16.867 -51.683 1.00 52.62 89 ALA A CA 1
ATOM 706 C C . ALA A 1 89 ? 5.940 -16.645 -50.162 1.00 52.62 89 ALA A C 1
ATOM 708 O O . ALA A 1 89 ? 6.868 -17.169 -49.550 1.00 52.62 89 ALA A O 1
ATOM 709 N N . GLN A 1 90 ? 5.001 -15.937 -49.533 1.00 59.19 90 GLN A N 1
ATOM 710 C CA . GLN A 1 90 ? 4.850 -15.967 -48.073 1.00 59.19 90 GLN A CA 1
ATOM 711 C C . GLN A 1 90 ? 3.384 -16.186 -47.720 1.00 59.19 90 GLN A C 1
ATOM 713 O O . GLN A 1 90 ? 2.502 -15.485 -48.220 1.00 59.19 90 GLN A O 1
ATOM 718 N N . SER A 1 91 ? 3.102 -17.177 -46.872 1.00 73.44 91 SER A N 1
ATOM 719 C CA . SER A 1 91 ? 1.741 -17.368 -46.377 1.00 73.44 91 SER A CA 1
ATOM 720 C C . SER A 1 91 ? 1.328 -16.150 -45.533 1.00 73.44 91 SER A C 1
ATOM 722 O O . SER A 1 91 ? 2.166 -15.554 -44.846 1.00 73.44 91 SER A O 1
ATOM 724 N N . PRO A 1 92 ? 0.032 -15.790 -45.485 1.00 72.06 92 PRO A N 1
ATOM 725 C CA . PRO A 1 92 ? -0.451 -14.711 -44.621 1.00 72.06 92 PRO A CA 1
ATOM 726 C C . PRO A 1 92 ? -0.040 -14.878 -43.145 1.00 72.06 92 PRO A C 1
ATOM 728 O O . PRO A 1 92 ? 0.105 -13.898 -42.414 1.00 72.06 92 PRO A O 1
ATOM 731 N N . ALA A 1 93 ? 0.178 -16.117 -42.689 1.00 75.31 93 ALA A N 1
ATOM 732 C CA . ALA A 1 93 ? 0.645 -16.414 -41.340 1.00 75.31 93 ALA A CA 1
ATOM 733 C C . ALA A 1 93 ? 2.116 -16.022 -41.111 1.00 75.31 93 ALA A C 1
ATOM 735 O O . ALA A 1 93 ? 2.438 -15.491 -40.047 1.00 75.31 93 ALA A O 1
ATOM 736 N N . GLU A 1 94 ? 2.985 -16.219 -42.103 1.00 76.31 94 GLU A N 1
ATOM 737 C CA . GLU A 1 94 ? 4.409 -15.861 -42.034 1.00 76.31 94 GLU A CA 1
ATOM 738 C C . GLU A 1 94 ? 4.602 -14.343 -42.006 1.00 76.31 94 GLU A C 1
ATOM 740 O O . GLU A 1 94 ? 5.362 -13.840 -41.176 1.00 76.31 94 GLU A O 1
ATOM 745 N N . GLY A 1 95 ? 3.831 -13.599 -42.808 1.00 73.75 95 GLY A N 1
ATOM 746 C CA . GLY A 1 95 ? 3.833 -12.133 -42.778 1.00 73.75 95 GLY A CA 1
ATOM 747 C C . GLY A 1 95 ? 3.397 -11.562 -41.421 1.00 73.75 95 GLY A C 1
ATOM 748 O O . GLY A 1 95 ? 4.000 -10.613 -40.913 1.00 73.75 95 GLY A O 1
ATOM 749 N N . ARG A 1 96 ? 2.395 -12.175 -40.768 1.00 74.88 96 ARG A N 1
ATOM 750 C CA . ARG A 1 96 ? 1.989 -11.801 -39.398 1.00 74.88 96 ARG A CA 1
ATOM 751 C C . ARG A 1 96 ? 3.083 -12.104 -38.374 1.00 74.88 96 ARG A C 1
ATOM 753 O O . ARG A 1 96 ? 3.365 -11.256 -37.531 1.00 74.88 96 ARG A O 1
ATOM 760 N N . LEU A 1 97 ? 3.711 -13.280 -38.446 1.00 78.81 97 LEU A N 1
ATOM 761 C CA . LEU A 1 97 ? 4.769 -13.681 -37.515 1.00 78.81 97 LEU A CA 1
ATOM 762 C C . LEU A 1 97 ? 6.013 -12.789 -37.646 1.00 78.81 97 LEU A C 1
ATOM 764 O O . LEU A 1 97 ? 6.591 -12.397 -36.633 1.00 78.81 97 LEU A O 1
ATOM 768 N N . ALA A 1 98 ? 6.396 -12.424 -38.873 1.00 76.50 98 ALA A N 1
ATOM 769 C CA . ALA A 1 98 ? 7.498 -11.503 -39.139 1.00 76.50 98 ALA A CA 1
ATOM 770 C C . ALA A 1 98 ? 7.232 -10.106 -38.550 1.00 76.50 98 ALA A C 1
ATOM 772 O O . ALA A 1 98 ? 8.101 -9.555 -37.875 1.00 76.50 98 ALA A O 1
ATOM 773 N N . ARG A 1 99 ? 6.008 -9.576 -38.706 1.00 72.88 99 ARG A N 1
ATOM 774 C CA . ARG A 1 99 ? 5.596 -8.293 -38.104 1.00 72.88 99 ARG A CA 1
ATOM 775 C C . ARG A 1 99 ? 5.618 -8.324 -36.575 1.00 72.88 99 ARG A C 1
ATOM 777 O O . ARG A 1 99 ? 6.124 -7.389 -35.959 1.00 72.88 99 ARG A O 1
ATOM 784 N N . VAL A 1 100 ? 5.109 -9.395 -35.958 1.00 77.38 100 VAL A N 1
ATOM 785 C CA . VAL A 1 100 ? 5.161 -9.566 -34.494 1.00 77.38 100 VAL A CA 1
ATOM 786 C C . VAL A 1 100 ? 6.611 -9.605 -34.018 1.00 77.38 100 VAL A C 1
ATOM 788 O O . VAL A 1 100 ? 6.967 -8.852 -33.119 1.00 77.38 100 VAL A O 1
ATOM 791 N N . ARG A 1 101 ? 7.473 -10.402 -34.664 1.00 78.25 101 ARG A N 1
ATOM 792 C CA . ARG A 1 101 ? 8.903 -10.480 -34.323 1.00 78.25 101 ARG A CA 1
ATOM 793 C C . ARG A 1 101 ? 9.602 -9.129 -34.442 1.00 78.25 101 ARG A C 1
ATOM 795 O O . ARG A 1 101 ? 10.319 -8.751 -33.522 1.00 78.25 101 ARG A O 1
ATOM 802 N N . GLN A 1 102 ? 9.369 -8.393 -35.528 1.00 77.31 102 GLN A N 1
ATOM 803 C CA . GLN A 1 102 ? 9.960 -7.071 -35.738 1.00 77.31 102 GLN A CA 1
ATOM 804 C C . GLN A 1 102 ? 9.502 -6.069 -34.667 1.00 77.31 102 GLN A C 1
ATOM 806 O O . GLN A 1 102 ? 10.325 -5.346 -34.107 1.00 77.31 102 GLN A O 1
ATOM 811 N N . SER A 1 103 ? 8.209 -6.074 -34.328 1.00 74.19 103 SER A N 1
ATOM 812 C CA . SER A 1 103 ? 7.649 -5.242 -33.257 1.00 74.19 103 SER A CA 1
ATOM 813 C C . SER A 1 103 ? 8.243 -5.594 -31.886 1.00 74.19 103 SER A C 1
ATOM 815 O O . SER A 1 103 ? 8.698 -4.705 -31.167 1.00 74.19 103 SER A O 1
ATOM 817 N N . THR A 1 104 ? 8.337 -6.885 -31.548 1.00 77.81 104 THR A N 1
ATOM 818 C CA . THR A 1 104 ? 8.955 -7.356 -30.299 1.00 77.81 104 THR A CA 1
ATOM 819 C C . THR A 1 104 ? 10.440 -6.991 -30.220 1.00 77.81 104 THR A C 1
ATOM 821 O O . THR A 1 104 ? 10.908 -6.545 -29.176 1.00 77.81 104 THR A O 1
ATOM 824 N N . GLN A 1 105 ? 11.194 -7.139 -31.311 1.00 76.44 105 GLN A N 1
ATOM 825 C CA . GLN A 1 105 ? 12.632 -6.864 -31.333 1.00 76.44 105 GLN A CA 1
ATOM 826 C C . GLN A 1 105 ? 12.938 -5.366 -31.186 1.00 76.44 105 GLN A C 1
ATOM 828 O O . GLN A 1 105 ? 13.861 -4.995 -30.461 1.00 76.44 105 GLN A O 1
ATOM 833 N N . ALA A 1 106 ? 12.130 -4.499 -31.802 1.00 73.00 106 ALA A N 1
ATOM 834 C CA . ALA A 1 106 ? 12.245 -3.053 -31.637 1.00 73.00 106 ALA A CA 1
ATOM 835 C C . ALA A 1 106 ? 11.899 -2.603 -30.203 1.00 73.00 106 ALA A C 1
ATOM 837 O O . ALA A 1 106 ? 12.615 -1.783 -29.624 1.00 73.00 106 ALA A O 1
ATOM 838 N N . TYR A 1 107 ? 10.875 -3.208 -29.590 1.00 73.06 107 TYR A N 1
ATOM 839 C CA . TYR A 1 107 ? 10.525 -2.983 -28.184 1.00 73.06 107 TYR A CA 1
ATOM 840 C C . TYR A 1 107 ? 11.663 -3.389 -27.227 1.00 73.06 107 TYR A C 1
ATOM 842 O O . TYR A 1 107 ? 12.038 -2.624 -26.337 1.00 73.06 107 TYR A O 1
ATOM 850 N N . LEU A 1 108 ? 12.280 -4.558 -27.449 1.00 76.06 108 LEU A N 1
ATOM 851 C CA . LEU A 1 108 ? 13.446 -5.014 -26.679 1.00 76.06 108 LEU A CA 1
ATOM 852 C C . LEU A 1 108 ? 14.663 -4.092 -26.861 1.00 76.06 108 LEU A C 1
ATOM 854 O O . LEU A 1 108 ? 15.355 -3.792 -25.888 1.00 76.06 108 LEU A O 1
ATOM 858 N N . GLY A 1 109 ? 14.895 -3.587 -28.076 1.00 75.75 109 GLY A N 1
ATOM 859 C CA . GLY A 1 109 ? 15.937 -2.596 -28.352 1.00 75.75 109 GLY A CA 1
ATOM 860 C C . GLY A 1 109 ? 15.741 -1.297 -27.564 1.00 75.75 109 GLY A C 1
ATOM 861 O O . GLY A 1 109 ? 16.696 -0.753 -27.009 1.00 75.75 109 GLY A O 1
ATOM 862 N N . LEU A 1 110 ? 14.498 -0.834 -27.426 1.00 71.25 110 LEU A N 1
ATOM 863 C CA . LEU A 1 110 ? 14.164 0.359 -26.648 1.00 71.25 110 LEU A CA 1
ATOM 864 C C . LEU A 1 110 ? 14.338 0.125 -25.134 1.00 71.25 110 LEU A C 1
ATOM 866 O O . LEU A 1 110 ? 14.921 0.965 -24.451 1.00 71.25 110 LEU A O 1
ATOM 870 N N . LEU A 1 111 ? 13.920 -1.036 -24.613 1.00 71.50 111 LEU A N 1
ATOM 871 C CA . LEU A 1 111 ? 14.150 -1.420 -23.210 1.00 71.50 111 LEU A CA 1
ATOM 872 C C . LEU A 1 111 ? 15.639 -1.552 -22.870 1.00 71.50 111 LEU A C 1
ATOM 874 O O . LEU A 1 111 ? 16.051 -1.256 -21.747 1.00 71.50 111 LEU A O 1
ATOM 878 N N . SER A 1 112 ? 16.452 -1.958 -23.846 1.00 73.38 112 SER A N 1
ATOM 879 C CA . SER A 1 112 ? 17.905 -2.050 -23.692 1.00 73.38 112 SER A CA 1
ATOM 880 C C . SER A 1 112 ? 18.595 -0.682 -23.628 1.00 73.38 112 SER A C 1
ATOM 882 O O . SER A 1 112 ? 19.773 -0.598 -23.270 1.00 73.38 112 SER A O 1
ATOM 884 N N . GLN A 1 113 ? 17.878 0.416 -23.917 1.00 81.12 113 GLN A N 1
ATOM 885 C CA . GLN A 1 113 ? 18.445 1.749 -23.772 1.00 81.12 113 GLN A CA 1
ATOM 886 C C . GLN A 1 113 ? 18.801 2.017 -22.309 1.00 81.12 113 GLN A C 1
ATOM 888 O O . GLN A 1 113 ? 17.981 1.957 -21.388 1.00 81.12 113 GLN A O 1
ATOM 893 N N . ARG A 1 114 ? 20.065 2.396 -22.108 1.00 79.94 114 ARG A N 1
ATOM 894 C CA . ARG A 1 114 ? 20.688 2.581 -20.792 1.00 79.94 114 ARG A CA 1
ATOM 895 C C . ARG A 1 114 ? 19.904 3.506 -19.857 1.00 79.94 114 ARG A C 1
ATOM 897 O O . ARG A 1 114 ? 19.963 3.330 -18.644 1.00 79.94 114 ARG A O 1
ATOM 904 N N . HIS A 1 115 ? 19.200 4.502 -20.389 1.00 80.56 115 HIS A N 1
ATOM 905 C CA . HIS A 1 115 ? 18.441 5.438 -19.565 1.00 80.56 115 HIS A CA 1
ATOM 906 C C . HIS A 1 115 ? 17.137 4.830 -19.013 1.00 80.56 115 HIS A C 1
ATOM 908 O O . HIS A 1 115 ? 16.814 5.107 -17.860 1.00 80.56 115 HIS A O 1
ATOM 914 N N . TYR A 1 116 ? 16.439 3.959 -19.758 1.00 82.81 116 TYR A N 1
ATOM 915 C CA . TYR A 1 116 ? 15.241 3.264 -19.264 1.00 82.81 116 TYR A CA 1
ATOM 916 C C . TYR A 1 116 ? 15.592 2.206 -18.231 1.00 82.81 116 TYR A C 1
ATOM 918 O O . TYR A 1 116 ? 14.962 2.165 -17.181 1.00 82.81 116 TYR A O 1
ATOM 926 N N . SER A 1 117 ? 16.650 1.428 -18.470 1.00 85.56 117 SER A N 1
ATOM 927 C CA . SER A 1 117 ? 17.170 0.493 -17.468 1.00 85.56 117 SER A CA 1
ATOM 928 C C . SER A 1 117 ? 17.495 1.214 -16.149 1.00 85.56 117 SER A C 1
ATOM 930 O O . SER A 1 117 ? 17.000 0.822 -15.095 1.00 85.56 117 SER A O 1
ATOM 932 N N . LYS A 1 118 ? 18.206 2.353 -16.205 1.00 87.94 118 LYS A N 1
ATOM 933 C CA . LYS A 1 118 ? 18.468 3.197 -15.023 1.00 87.94 118 LYS A CA 1
ATOM 934 C C . LYS A 1 118 ? 17.191 3.726 -14.365 1.00 87.94 118 LYS A C 1
ATOM 936 O O . LYS A 1 118 ? 17.114 3.766 -13.140 1.00 87.94 118 LYS A O 1
ATOM 941 N N . MET A 1 119 ? 16.214 4.159 -15.159 1.00 89.94 119 MET A N 1
ATOM 942 C CA . MET A 1 119 ? 14.931 4.668 -14.671 1.00 89.94 119 MET A CA 1
ATOM 943 C C . MET A 1 119 ? 14.163 3.567 -13.925 1.00 89.94 119 MET A C 1
ATOM 945 O O . MET A 1 119 ? 13.795 3.777 -12.773 1.00 89.94 119 MET A O 1
ATOM 949 N N . ILE A 1 120 ? 14.032 2.372 -14.511 1.00 90.19 120 ILE A N 1
ATOM 950 C CA . ILE A 1 120 ? 13.389 1.205 -13.889 1.00 90.19 120 ILE A CA 1
ATOM 951 C C . ILE A 1 120 ? 14.098 0.832 -12.584 1.00 90.19 120 ILE A C 1
ATOM 953 O O . ILE A 1 120 ? 13.441 0.687 -11.555 1.00 90.19 120 ILE A O 1
ATOM 957 N N . SER A 1 121 ? 15.433 0.746 -12.585 1.00 91.31 121 SER A N 1
ATOM 958 C CA . SER A 1 121 ? 16.201 0.472 -11.364 1.00 91.31 121 SER A CA 1
ATOM 959 C C . SER A 1 121 ? 15.964 1.530 -10.286 1.00 91.31 121 SER A C 1
ATOM 961 O O . SER A 1 121 ? 15.785 1.187 -9.121 1.00 91.31 121 SER A O 1
ATOM 963 N N . LYS A 1 122 ? 15.905 2.814 -10.660 1.00 91.62 122 LYS A N 1
ATOM 964 C CA . LYS A 1 122 ? 15.609 3.904 -9.723 1.00 91.62 122 LYS A CA 1
ATOM 965 C C .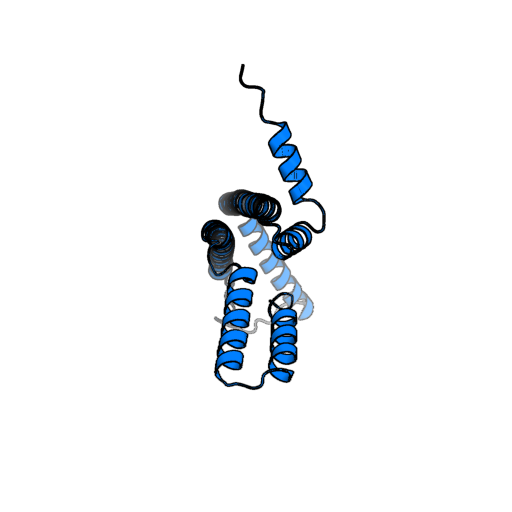 LYS A 1 122 ? 14.203 3.772 -9.131 1.00 91.62 122 LYS A C 1
ATOM 967 O O . LYS A 1 122 ? 14.057 3.901 -7.920 1.00 91.62 122 LYS A O 1
ATOM 972 N N . PHE A 1 123 ? 13.187 3.489 -9.949 1.00 92.69 123 PHE A N 1
ATOM 973 C CA . PHE A 1 123 ? 11.827 3.261 -9.451 1.00 92.69 123 PHE A CA 1
ATOM 974 C C . PHE A 1 123 ? 11.744 2.043 -8.540 1.00 92.69 123 PHE A C 1
ATOM 976 O O . PHE A 1 123 ? 11.092 2.138 -7.507 1.00 92.69 123 PHE A O 1
ATOM 983 N N . LYS A 1 124 ? 12.439 0.947 -8.868 1.00 90.88 124 LYS A N 1
ATOM 984 C CA . LYS A 1 124 ? 12.523 -0.240 -8.009 1.00 90.88 124 LYS A CA 1
ATOM 985 C C . LYS A 1 124 ? 13.047 0.124 -6.620 1.00 90.88 124 LYS A C 1
ATOM 987 O O . LYS A 1 124 ? 12.375 -0.156 -5.636 1.00 90.88 124 LYS A O 1
ATOM 992 N N . VAL A 1 125 ? 14.187 0.816 -6.545 1.00 91.88 125 VAL A N 1
ATOM 993 C CA . VAL A 1 125 ? 14.791 1.229 -5.265 1.00 91.88 125 VAL A CA 1
ATOM 994 C C . VAL A 1 125 ? 13.863 2.157 -4.476 1.00 91.88 125 VAL A C 1
ATOM 996 O O . VAL A 1 125 ? 13.685 1.974 -3.274 1.00 91.88 125 VAL A O 1
ATOM 999 N N . ILE A 1 126 ? 13.246 3.142 -5.139 1.00 91.50 126 ILE A N 1
ATOM 1000 C CA . ILE A 1 126 ? 12.309 4.067 -4.484 1.00 91.50 126 ILE A CA 1
ATOM 1001 C C . ILE A 1 126 ? 11.096 3.303 -3.951 1.00 91.50 126 ILE A C 1
ATOM 1003 O O . ILE A 1 126 ? 10.735 3.475 -2.790 1.00 91.50 126 ILE A O 1
ATOM 1007 N N . PHE A 1 127 ? 10.487 2.452 -4.774 1.00 90.94 127 PHE A N 1
ATOM 1008 C CA . PHE A 1 127 ? 9.323 1.659 -4.399 1.00 90.94 127 PHE A CA 1
ATOM 1009 C C . PHE A 1 127 ? 9.629 0.741 -3.213 1.00 90.94 127 PHE A C 1
ATOM 1011 O O . PHE A 1 127 ? 8.896 0.766 -2.229 1.00 90.94 127 PHE A O 1
ATOM 1018 N N . GLU A 1 128 ? 10.738 -0.003 -3.267 1.00 89.69 128 GLU A N 1
ATOM 1019 C CA . GLU A 1 128 ? 11.175 -0.884 -2.179 1.00 89.69 128 GLU A CA 1
ATOM 1020 C C . GLU A 1 128 ? 11.391 -0.098 -0.881 1.00 89.69 128 GLU A C 1
ATOM 1022 O O . GLU A 1 128 ? 10.894 -0.502 0.167 1.00 89.69 128 GLU A O 1
ATOM 1027 N N . SER A 1 129 ? 12.050 1.061 -0.949 1.00 88.25 129 SER A N 1
ATOM 1028 C CA . SER A 1 129 ? 12.264 1.927 0.215 1.00 88.25 129 SER A CA 1
ATOM 1029 C C . SER A 1 129 ? 10.951 2.442 0.820 1.00 88.25 129 SER A C 1
ATOM 1031 O O . SER A 1 129 ? 10.771 2.382 2.039 1.00 88.25 129 SER A O 1
ATOM 1033 N N . GLN A 1 130 ? 10.015 2.919 -0.010 1.00 88.06 130 GLN A N 1
ATOM 1034 C CA . GLN A 1 130 ? 8.716 3.410 0.467 1.00 88.06 130 GLN A CA 1
ATOM 1035 C C . GLN A 1 130 ? 7.871 2.281 1.067 1.00 88.06 130 GLN A C 1
ATOM 1037 O O . GLN A 1 130 ? 7.267 2.468 2.123 1.00 88.06 130 GLN A O 1
ATOM 1042 N N . LEU A 1 131 ? 7.866 1.105 0.436 1.00 88.38 131 LEU A N 1
ATOM 1043 C CA . LEU A 1 131 ? 7.121 -0.058 0.909 1.00 88.38 131 LEU A CA 1
ATOM 1044 C C . LEU A 1 131 ? 7.690 -0.603 2.226 1.00 88.38 131 LEU A C 1
ATOM 1046 O O . LEU A 1 131 ? 6.934 -0.880 3.150 1.00 88.38 131 LEU A O 1
ATOM 1050 N N . GLN A 1 132 ? 9.015 -0.675 2.365 1.00 86.62 132 GLN A N 1
ATOM 1051 C CA . GLN A 1 132 ? 9.660 -1.039 3.631 1.00 86.62 132 GLN A CA 1
ATOM 1052 C C . GLN A 1 132 ? 9.368 -0.028 4.747 1.00 86.62 132 GLN A C 1
ATOM 1054 O O . GLN A 1 132 ? 9.215 -0.413 5.904 1.00 86.62 132 GLN A O 1
ATOM 1059 N N . GLY A 1 133 ? 9.318 1.270 4.427 1.00 85.75 133 GLY A N 1
ATOM 1060 C CA . GLY A 1 133 ? 8.904 2.304 5.379 1.00 85.75 133 GLY A CA 1
ATOM 1061 C C . GLY A 1 133 ? 7.461 2.105 5.844 1.00 85.75 133 GLY A C 1
ATOM 1062 O O . GLY A 1 133 ? 7.191 2.122 7.042 1.00 85.75 133 GLY A O 1
ATOM 1063 N N . PHE A 1 134 ? 6.559 1.827 4.901 1.00 87.19 134 PHE A N 1
ATOM 1064 C CA . PHE A 1 134 ? 5.158 1.531 5.187 1.00 87.19 134 PHE A CA 1
ATOM 1065 C C . PHE A 1 134 ? 4.994 0.294 6.082 1.00 87.19 134 PHE A C 1
ATOM 1067 O O . PHE A 1 134 ? 4.323 0.372 7.107 1.00 87.19 134 PHE A O 1
ATOM 1074 N N . LEU A 1 135 ? 5.658 -0.819 5.751 1.00 86.81 135 LEU A N 1
ATOM 1075 C CA . LEU A 1 135 ? 5.585 -2.061 6.528 1.00 86.81 135 LEU A CA 1
ATOM 1076 C C . LEU A 1 135 ? 6.121 -1.899 7.953 1.00 86.81 135 LEU A C 1
ATOM 1078 O O . LEU A 1 135 ? 5.477 -2.353 8.897 1.00 86.81 135 LEU A O 1
ATOM 1082 N N . ARG A 1 136 ? 7.248 -1.196 8.130 1.00 85.12 136 ARG A N 1
ATOM 1083 C CA . ARG A 1 136 ? 7.780 -0.890 9.469 1.00 85.12 136 ARG A CA 1
ATOM 1084 C C . ARG A 1 136 ? 6.796 -0.080 10.300 1.00 85.12 136 ARG A C 1
ATOM 1086 O O . ARG A 1 136 ? 6.620 -0.365 11.481 1.00 85.12 136 ARG A O 1
ATOM 1093 N N . GLN A 1 137 ? 6.138 0.901 9.689 1.00 85.00 137 GLN A N 1
ATOM 1094 C CA . GLN A 1 137 ? 5.143 1.697 10.393 1.00 85.00 137 GLN A CA 1
ATOM 1095 C C . GLN A 1 137 ? 3.905 0.865 10.766 1.00 85.00 137 GLN A C 1
ATOM 1097 O O . GLN A 1 137 ? 3.423 0.987 11.889 1.00 85.00 137 GLN A O 1
ATOM 1102 N N . ILE A 1 138 ? 3.432 -0.029 9.886 1.00 85.19 138 ILE A N 1
ATOM 1103 C CA . ILE A 1 138 ? 2.340 -0.964 10.215 1.00 85.19 138 ILE A CA 1
ATOM 1104 C C . ILE A 1 138 ? 2.735 -1.841 11.407 1.00 85.19 138 ILE A C 1
ATOM 1106 O O . ILE A 1 138 ? 1.962 -1.969 12.353 1.00 85.19 138 ILE A O 1
ATOM 1110 N N . GLN A 1 139 ? 3.938 -2.421 11.391 1.00 82.00 139 GLN A N 1
ATOM 1111 C CA . GLN A 1 139 ? 4.428 -3.271 12.480 1.00 82.00 139 GLN A CA 1
ATOM 1112 C C . GLN A 1 139 ? 4.511 -2.501 13.807 1.00 82.00 139 GLN A C 1
ATOM 1114 O O . GLN A 1 139 ? 4.028 -2.983 14.835 1.00 82.00 139 GLN A O 1
ATOM 1119 N N . GLN A 1 140 ? 5.048 -1.279 13.787 1.00 82.69 140 GLN A N 1
ATOM 1120 C CA . GLN A 1 140 ? 5.133 -0.423 14.971 1.00 82.69 140 GLN A CA 1
ATOM 1121 C C . GLN A 1 140 ? 3.747 -0.072 15.530 1.00 82.69 140 GLN A C 1
ATOM 1123 O O . GLN A 1 140 ? 3.512 -0.183 16.733 1.00 82.69 140 GLN A O 1
ATOM 1128 N N . GLU A 1 141 ? 2.809 0.327 14.673 1.00 78.69 141 GLU A N 1
ATOM 1129 C CA . GLU A 1 141 ? 1.461 0.687 15.115 1.00 78.69 141 GLU A CA 1
ATOM 1130 C C . GLU A 1 141 ? 0.664 -0.538 15.590 1.00 78.69 141 GLU A C 1
ATOM 1132 O O . GLU A 1 141 ? -0.044 -0.444 16.592 1.00 78.69 141 GLU A O 1
ATOM 1137 N N . SER A 1 142 ? 0.841 -1.702 14.954 1.00 78.50 142 SER A N 1
ATOM 1138 C CA . SER A 1 142 ? 0.167 -2.949 15.347 1.00 78.50 142 SER A CA 1
ATOM 1139 C C . SER A 1 142 ? 0.551 -3.415 16.754 1.00 78.50 142 SER A C 1
ATOM 1141 O O . SER A 1 142 ? -0.311 -3.860 17.510 1.00 78.50 142 SER A O 1
ATOM 1143 N N . THR A 1 143 ? 1.823 -3.256 17.138 1.00 74.75 143 THR A N 1
ATOM 1144 C CA . THR A 1 143 ? 2.328 -3.641 18.465 1.00 74.75 143 THR A CA 1
ATOM 1145 C C . THR A 1 143 ? 1.992 -2.608 19.537 1.00 74.75 143 THR A C 1
ATOM 1147 O O . THR A 1 143 ? 1.748 -2.972 20.682 1.00 74.75 143 THR A O 1
ATOM 1150 N N . THR A 1 144 ? 1.930 -1.324 19.171 1.00 71.50 144 THR A N 1
ATOM 1151 C CA . THR A 1 144 ? 1.656 -0.234 20.120 1.00 71.50 144 THR A CA 1
ATOM 1152 C C . THR A 1 144 ? 0.171 -0.118 20.465 1.00 71.50 144 THR A C 1
ATOM 1154 O O . THR A 1 144 ? -0.171 0.189 21.604 1.00 71.50 144 THR A O 1
ATOM 1157 N N . ARG A 1 145 ? -0.721 -0.334 19.489 1.00 66.62 145 ARG A N 1
ATOM 1158 C CA . ARG A 1 145 ? -2.167 -0.100 19.645 1.00 66.62 145 ARG A CA 1
ATOM 1159 C C . ARG A 1 145 ? -3.014 -1.376 19.720 1.00 66.62 145 ARG A C 1
ATOM 1161 O O . ARG A 1 145 ? -4.227 -1.265 19.823 1.00 66.62 145 ARG A O 1
ATOM 1168 N N . TYR A 1 146 ? -2.401 -2.568 19.700 1.00 59.44 146 TYR A N 1
ATOM 1169 C CA . TYR A 1 146 ? -3.109 -3.862 19.628 1.00 59.44 146 TYR A CA 1
ATOM 1170 C C . TYR A 1 146 ? -4.131 -3.921 18.478 1.00 59.44 146 TYR A C 1
ATOM 1172 O O . TYR A 1 146 ? -5.178 -4.562 18.559 1.00 59.44 146 TYR A O 1
ATOM 1180 N N . ASP A 1 147 ? -3.814 -3.251 17.371 1.00 69.94 147 ASP A N 1
ATOM 1181 C CA . ASP A 1 147 ? -4.681 -3.194 16.204 1.00 69.94 147 ASP A CA 1
ATOM 1182 C C . ASP A 1 147 ? -4.558 -4.494 15.401 1.00 69.94 147 ASP A C 1
ATOM 1184 O O . ASP A 1 147 ? -3.723 -4.624 14.500 1.00 69.94 147 ASP A O 1
ATOM 1188 N N . HIS A 1 148 ? -5.407 -5.474 15.715 1.00 73.38 148 HIS A N 1
ATOM 1189 C CA . HIS A 1 148 ? -5.435 -6.774 15.034 1.00 73.38 148 HIS A CA 1
ATOM 1190 C C . HIS A 1 148 ? -5.560 -6.653 13.509 1.00 73.38 148 HIS A C 1
ATOM 1192 O O . HIS A 1 148 ? -4.974 -7.444 12.772 1.00 73.38 148 HIS A O 1
ATOM 1198 N N . PHE A 1 149 ? -6.264 -5.633 13.014 1.00 75.38 149 PHE A N 1
ATOM 1199 C CA . PHE A 1 149 ? -6.402 -5.409 11.577 1.00 75.38 149 PHE A CA 1
ATOM 1200 C C . PHE A 1 149 ? -5.073 -5.001 10.910 1.00 75.38 149 PHE A C 1
ATOM 1202 O O . PHE A 1 149 ? -4.812 -5.419 9.783 1.00 75.38 149 PHE A O 1
ATOM 1209 N N . LEU A 1 150 ? -4.205 -4.242 11.597 1.00 77.25 150 LEU A N 1
ATOM 1210 C CA . LEU A 1 150 ? -2.874 -3.899 11.086 1.00 77.25 150 LEU A CA 1
ATOM 1211 C C . LEU A 1 150 ? -1.966 -5.122 11.042 1.00 77.25 150 LEU A C 1
ATOM 1213 O O . LEU A 1 150 ? -1.205 -5.282 10.091 1.00 77.25 150 LEU A O 1
ATOM 1217 N N . SER A 1 151 ? -2.062 -5.991 12.049 1.00 78.38 151 SER A N 1
ATOM 1218 C CA . SER A 1 151 ? -1.333 -7.258 12.065 1.00 78.38 151 SER A CA 1
ATOM 1219 C C . SER A 1 151 ? -1.763 -8.147 10.894 1.00 78.38 151 SER A C 1
ATOM 1221 O O . SER A 1 151 ? -0.912 -8.602 10.133 1.00 78.38 151 SER A O 1
ATOM 1223 N N . ASN A 1 152 ? -3.072 -8.272 10.655 1.00 79.88 152 ASN A N 1
ATOM 1224 C CA . ASN A 1 152 ? -3.603 -8.986 9.492 1.00 79.88 152 ASN A CA 1
ATOM 1225 C C . ASN A 1 152 ? -3.113 -8.370 8.172 1.00 79.88 152 ASN A C 1
ATOM 1227 O O . ASN A 1 152 ? -2.672 -9.089 7.276 1.00 79.88 152 ASN A O 1
ATOM 1231 N N . LEU A 1 153 ? -3.138 -7.038 8.050 1.00 80.69 153 LEU A N 1
ATOM 1232 C CA . LEU A 1 153 ? -2.641 -6.342 6.865 1.00 80.69 153 LEU A CA 1
ATOM 1233 C C . LEU A 1 153 ? -1.141 -6.592 6.642 1.00 80.69 153 LEU A C 1
ATOM 1235 O O . LEU A 1 153 ? -0.739 -6.860 5.510 1.00 80.69 153 LEU A O 1
ATOM 1239 N N . ALA A 1 154 ? -0.324 -6.553 7.699 1.00 80.00 154 ALA A N 1
ATOM 1240 C CA . ALA A 1 154 ? 1.104 -6.854 7.629 1.00 80.00 154 ALA A CA 1
ATOM 1241 C C . ALA A 1 154 ? 1.352 -8.282 7.129 1.00 80.00 154 ALA A C 1
ATOM 1243 O O . ALA A 1 154 ? 2.106 -8.463 6.177 1.00 80.00 154 ALA A O 1
ATOM 1244 N N . THR A 1 155 ? 0.670 -9.278 7.702 1.00 80.75 155 THR A N 1
ATOM 1245 C CA . THR A 1 155 ? 0.799 -10.684 7.290 1.00 80.75 155 THR A CA 1
ATOM 1246 C C . THR A 1 155 ? 0.395 -10.896 5.834 1.00 80.75 155 THR A C 1
ATOM 1248 O O . THR A 1 155 ? 1.026 -11.672 5.126 1.00 80.75 155 THR A O 1
ATOM 1251 N N . ARG A 1 156 ? -0.631 -10.193 5.339 1.00 83.12 156 ARG A N 1
ATOM 1252 C CA . ARG A 1 156 ? -1.030 -10.295 3.925 1.00 83.12 156 ARG A CA 1
ATOM 1253 C C . ARG A 1 156 ? -0.029 -9.646 2.978 1.00 83.12 156 ARG A C 1
ATOM 1255 O O . ARG A 1 156 ? 0.197 -10.167 1.889 1.00 83.12 156 ARG A O 1
ATOM 1262 N N . LEU A 1 157 ? 0.543 -8.509 3.368 1.00 82.19 157 LEU A N 1
ATOM 1263 C CA . LEU A 1 157 ? 1.556 -7.821 2.566 1.00 82.19 157 LEU A CA 1
ATOM 1264 C C . LEU A 1 157 ? 2.901 -8.558 2.575 1.00 82.19 157 LEU A C 1
ATOM 1266 O O . LEU A 1 157 ? 3.642 -8.473 1.598 1.00 82.19 157 LEU A O 1
ATOM 1270 N N . ASP A 1 158 ? 3.189 -9.301 3.641 1.00 81.00 158 ASP A N 1
ATOM 1271 C CA . ASP A 1 158 ? 4.410 -10.085 3.817 1.00 81.00 158 ASP A CA 1
ATOM 1272 C C . ASP A 1 158 ? 4.153 -11.599 3.817 1.00 81.00 158 ASP A C 1
ATOM 1274 O O . ASP A 1 158 ? 4.797 -12.360 4.527 1.00 81.00 158 ASP A O 1
ATOM 1278 N N . TYR A 1 159 ? 3.202 -12.059 3.003 1.00 71.56 159 TYR A N 1
ATOM 1279 C CA . TYR A 1 159 ? 2.751 -13.458 2.996 1.00 71.56 159 TYR A CA 1
ATOM 1280 C C . TYR A 1 159 ? 3.863 -14.490 2.706 1.00 71.56 159 TYR A C 1
ATOM 1282 O O . TYR A 1 159 ? 3.719 -15.660 3.041 1.00 71.56 159 TYR A O 1
ATOM 1290 N N . ASN A 1 160 ? 4.976 -14.062 2.098 1.00 74.31 160 ASN A N 1
ATOM 1291 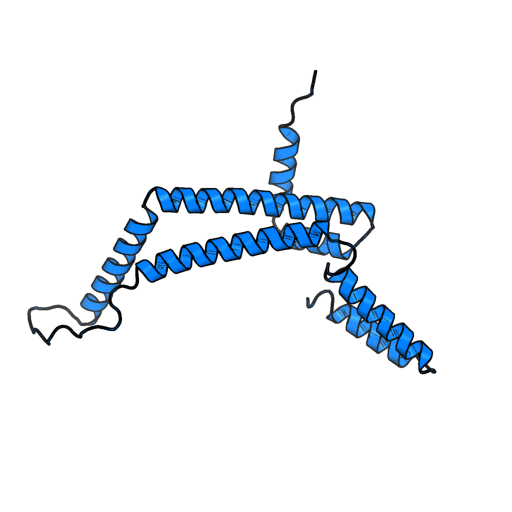C CA . ASN A 1 160 ? 6.124 -14.917 1.775 1.00 74.31 160 ASN A CA 1
ATOM 1292 C C . ASN A 1 160 ? 7.370 -14.628 2.641 1.00 74.31 160 ASN A C 1
ATOM 1294 O O . ASN A 1 160 ? 8.465 -15.026 2.246 1.00 74.31 160 ASN A O 1
ATOM 1298 N N . ASP A 1 161 ? 7.251 -13.859 3.731 1.00 73.69 161 ASP A N 1
ATOM 1299 C CA . ASP A 1 161 ? 8.360 -13.419 4.606 1.00 73.69 161 ASP A CA 1
ATOM 1300 C C . ASP A 1 161 ? 9.512 -12.678 3.889 1.00 73.69 161 ASP A C 1
ATOM 1302 O O . ASP A 1 161 ? 10.614 -12.477 4.422 1.00 73.69 161 ASP A O 1
ATOM 1306 N N . TYR A 1 162 ? 9.284 -12.247 2.647 1.00 77.88 162 TYR A N 1
ATOM 1307 C CA . TYR A 1 162 ? 10.288 -11.560 1.844 1.00 77.88 162 TYR A CA 1
ATOM 1308 C C . TYR A 1 162 ? 10.659 -10.219 2.476 1.00 77.88 162 TYR A C 1
ATOM 1310 O O . TYR A 1 162 ? 11.835 -9.871 2.562 1.00 77.88 162 TYR A O 1
ATOM 1318 N N . TYR A 1 163 ? 9.678 -9.454 2.950 1.00 74.94 163 TYR A N 1
ATOM 1319 C CA . TYR A 1 163 ? 9.958 -8.162 3.557 1.00 74.94 163 TYR A CA 1
ATOM 1320 C C . TYR A 1 163 ? 10.447 -8.311 4.993 1.00 74.94 163 TYR A C 1
ATOM 1322 O O . TYR A 1 163 ? 11.342 -7.561 5.373 1.00 74.94 163 TYR A O 1
ATOM 1330 N N . SER A 1 164 ? 9.972 -9.299 5.756 1.00 76.12 164 SER A N 1
ATOM 1331 C CA . SER A 1 164 ? 10.532 -9.619 7.077 1.00 76.12 164 SER A CA 1
ATOM 1332 C C . SER A 1 164 ? 12.017 -9.970 7.007 1.00 76.12 164 SER A C 1
ATOM 1334 O O . SER A 1 164 ? 12.813 -9.416 7.765 1.00 76.12 164 SER A O 1
ATOM 1336 N N . SER A 1 165 ? 12.427 -10.808 6.052 1.00 74.38 165 SER A N 1
ATOM 1337 C CA . SER A 1 165 ? 13.844 -11.151 5.858 1.00 74.38 165 SER A CA 1
ATOM 1338 C C . SER A 1 165 ? 14.687 -9.958 5.389 1.00 74.38 165 SER A C 1
ATOM 1340 O O . SER A 1 165 ? 15.795 -9.742 5.886 1.00 74.38 165 SER A O 1
ATOM 1342 N N . VAL A 1 166 ? 14.161 -9.127 4.484 1.00 74.38 166 VAL A N 1
ATOM 1343 C CA . VAL A 1 166 ? 14.844 -7.910 4.015 1.00 74.38 166 VAL A CA 1
ATOM 1344 C C . VAL A 1 166 ? 14.985 -6.866 5.130 1.00 74.38 166 VAL A C 1
ATOM 1346 O O . VAL A 1 166 ? 16.040 -6.243 5.252 1.00 74.38 166 VAL A O 1
ATOM 1349 N N . LEU A 1 167 ? 13.960 -6.685 5.965 1.00 73.50 167 LEU A N 1
ATOM 1350 C CA . LEU A 1 167 ? 13.994 -5.769 7.107 1.00 73.50 167 LEU A CA 1
ATOM 1351 C C . LEU A 1 167 ? 14.959 -6.257 8.197 1.00 73.50 167 LEU A C 1
ATOM 1353 O O . LEU A 1 167 ? 15.744 -5.455 8.699 1.00 73.50 167 LEU A O 1
ATOM 1357 N N . ALA A 1 168 ? 14.962 -7.559 8.505 1.00 72.75 168 ALA A N 1
ATOM 1358 C CA . ALA A 1 168 ? 15.885 -8.158 9.470 1.00 72.75 168 ALA A CA 1
ATOM 1359 C C . ALA A 1 168 ? 17.355 -8.014 9.032 1.00 72.75 168 ALA A C 1
ATOM 1361 O O . ALA A 1 168 ? 18.221 -7.637 9.828 1.00 72.75 168 ALA A O 1
ATOM 1362 N N . ASN A 1 169 ? 17.633 -8.226 7.743 1.00 67.00 169 ASN A N 1
ATOM 1363 C CA . ASN A 1 169 ? 18.969 -8.037 7.180 1.00 67.00 169 ASN A CA 1
ATOM 1364 C C . ASN A 1 169 ? 19.402 -6.562 7.175 1.00 67.00 169 ASN A C 1
ATOM 1366 O O . ASN A 1 169 ? 20.580 -6.277 7.368 1.00 67.00 169 ASN A O 1
ATOM 1370 N N . ALA A 1 170 ? 18.474 -5.615 7.000 1.00 61.28 170 ALA A N 1
ATOM 1371 C CA . ALA A 1 170 ? 18.784 -4.186 7.070 1.00 61.28 170 ALA A CA 1
ATOM 1372 C C . ALA A 1 170 ? 19.167 -3.732 8.493 1.00 61.28 170 ALA A C 1
ATOM 1374 O O . ALA A 1 170 ? 20.035 -2.874 8.644 1.00 61.28 170 ALA A O 1
ATOM 1375 N N . THR A 1 171 ? 18.568 -4.319 9.535 1.00 57.94 171 THR A N 1
ATOM 1376 C CA . THR A 1 171 ? 18.920 -4.035 10.939 1.00 57.94 171 THR A CA 1
ATOM 1377 C C . THR A 1 171 ? 20.241 -4.665 11.382 1.00 57.94 171 THR A C 1
ATOM 1379 O O . THR A 1 171 ? 20.921 -4.100 12.232 1.00 57.94 171 THR A O 1
ATOM 1382 N N . ALA A 1 172 ? 20.650 -5.787 10.783 1.00 56.31 172 ALA A N 1
ATOM 1383 C CA . ALA A 1 172 ? 21.901 -6.475 11.121 1.00 56.31 172 ALA A CA 1
ATOM 1384 C C . ALA A 1 172 ? 23.174 -5.749 10.632 1.00 56.31 172 ALA A C 1
ATOM 1386 O O . ALA A 1 172 ? 24.276 -6.096 11.048 1.00 56.31 172 ALA A O 1
ATOM 1387 N N . VAL A 1 173 ? 23.040 -4.752 9.750 1.00 54.72 173 VAL A N 1
ATOM 1388 C CA . VAL A 1 173 ? 24.167 -4.024 9.132 1.00 54.72 173 VAL A CA 1
ATOM 1389 C C . VAL A 1 173 ? 24.499 -2.709 9.859 1.00 54.72 173 VAL A C 1
ATOM 1391 O O . VAL A 1 173 ? 25.481 -2.058 9.513 1.00 54.72 173 VAL A O 1
ATOM 1394 N N . ALA A 1 174 ? 23.744 -2.306 10.888 1.00 42.75 174 ALA A N 1
ATOM 1395 C CA . ALA A 1 174 ? 24.105 -1.142 11.701 1.00 42.75 174 ALA A CA 1
ATOM 1396 C C . ALA A 1 174 ? 25.309 -1.485 12.612 1.00 42.75 174 ALA A C 1
ATOM 1398 O O . ALA A 1 174 ? 25.167 -2.340 13.489 1.00 42.75 174 ALA A O 1
ATOM 1399 N N . PRO A 1 175 ? 26.500 -0.879 12.415 1.00 45.28 175 PRO A N 1
ATOM 1400 C CA . PRO A 1 175 ? 27.649 -1.136 13.277 1.00 45.28 175 PRO A CA 1
ATOM 1401 C C . PRO A 1 175 ? 27.421 -0.512 14.664 1.00 45.28 175 PRO A C 1
ATOM 1403 O O . PRO A 1 175 ? 26.683 0.471 14.774 1.00 45.28 175 PRO A O 1
ATOM 1406 N N . PRO A 1 176 ? 28.058 -1.039 15.725 1.00 47.16 176 PRO A N 1
ATOM 1407 C CA . PRO A 1 176 ? 28.019 -0.400 17.030 1.00 47.16 176 PRO A CA 1
ATOM 1408 C C . PRO A 1 176 ? 28.782 0.927 16.945 1.00 47.16 176 PRO A C 1
ATOM 1410 O O . PRO A 1 176 ? 29.981 0.941 16.660 1.00 47.16 176 PRO A O 1
ATOM 1413 N N . GLU A 1 177 ? 28.084 2.043 17.158 1.00 45.97 177 GLU A N 1
ATOM 1414 C CA . GLU A 1 177 ? 28.734 3.332 17.394 1.00 45.97 177 GLU A CA 1
ATOM 1415 C C . GLU A 1 177 ? 29.629 3.188 18.634 1.00 45.97 177 GLU A C 1
ATOM 1417 O O . GLU A 1 177 ? 29.171 2.781 19.704 1.00 45.97 177 GLU A O 1
ATOM 1422 N N . SER A 1 178 ? 30.928 3.415 18.423 1.00 49.22 178 SER A N 1
ATOM 1423 C CA . SER A 1 178 ? 31.988 3.405 19.437 1.00 49.22 178 SER A CA 1
ATOM 1424 C C . SER A 1 178 ? 32.225 4.816 19.949 1.00 49.22 178 SER A C 1
ATOM 1426 O O . SER A 1 178 ? 32.263 5.726 19.089 1.00 49.22 178 SER A O 1
#

Organism: NCBI:txid73915

Radius of gyration: 26.65 Å; chains: 1; bounding box: 68×28×76 Å